Protein AF-A0A3D1KT34-F1 (afdb_monomer)

Secondary structure (DSSP, 8-state):
-HHHHHHHHHHHT----------SSEEEEEEEEESS-EETTEE-BSS-EEEEEEEEEETTEEEEEEEEEE-SSSBS--EEEEEEEEEETTEEEEEEEEE-PPTTS---TT-GGG---

Mean predicted aligned error: 11.75 Å

Structure (mmCIF, N/CA/C/O backbone):
data_AF-A0A3D1KT34-F1
#
_entry.id   AF-A0A3D1KT34-F1
#
loop_
_atom_site.group_PDB
_atom_site.id
_atom_site.type_symbol
_atom_site.label_atom_id
_atom_site.label_alt_id
_atom_site.label_comp_id
_atom_site.label_asym_id
_atom_site.label_entity_id
_atom_site.label_seq_id
_atom_site.pdbx_PDB_ins_code
_atom_site.Cartn_x
_atom_site.Cartn_y
_atom_site.Cartn_z
_atom_site.occupancy
_atom_site.B_iso_or_equiv
_atom_site.auth_seq_id
_atom_site.auth_comp_id
_atom_site.auth_asym_id
_atom_site.auth_atom_id
_atom_site.pdbx_PDB_model_num
ATOM 1 N N . MET A 1 1 ? 35.513 -7.141 31.267 1.00 52.53 1 MET A N 1
ATOM 2 C CA . MET A 1 1 ? 34.545 -8.178 30.839 1.00 52.53 1 MET A CA 1
ATOM 3 C C . MET A 1 1 ? 33.279 -8.177 31.694 1.00 52.53 1 MET A C 1
ATOM 5 O O . MET A 1 1 ? 32.232 -7.863 31.158 1.00 52.53 1 MET A O 1
ATOM 9 N N . LYS A 1 2 ? 33.340 -8.420 33.016 1.00 48.69 2 LYS A N 1
ATOM 10 C CA . LYS A 1 2 ? 32.133 -8.483 33.878 1.00 48.69 2 LYS A CA 1
ATOM 11 C C . LYS A 1 2 ? 31.343 -7.159 33.970 1.00 48.69 2 LYS A C 1
ATOM 13 O O . LYS A 1 2 ? 30.124 -7.167 33.916 1.00 48.69 2 LYS A O 1
ATOM 18 N N . ARG A 1 3 ? 32.043 -6.018 34.051 1.00 51.91 3 ARG A N 1
ATOM 19 C CA . ARG A 1 3 ? 31.431 -4.671 34.124 1.00 51.91 3 ARG A CA 1
ATOM 20 C C . ARG A 1 3 ? 30.863 -4.185 32.784 1.00 51.91 3 ARG A C 1
ATOM 22 O O . ARG A 1 3 ? 29.850 -3.503 32.763 1.00 51.91 3 ARG A O 1
ATOM 29 N N . THR A 1 4 ? 31.492 -4.578 31.678 1.00 57.06 4 THR A N 1
ATOM 30 C CA . THR A 1 4 ? 31.054 -4.250 30.314 1.00 57.06 4 THR A CA 1
ATOM 31 C C . THR A 1 4 ? 29.813 -5.052 29.910 1.00 57.06 4 THR A C 1
ATOM 33 O O . THR A 1 4 ? 28.928 -4.519 29.255 1.00 57.06 4 THR A O 1
ATOM 36 N N . LEU A 1 5 ? 29.713 -6.306 30.367 1.00 56.31 5 LEU A N 1
ATOM 37 C CA . LEU A 1 5 ? 28.539 -7.155 30.153 1.00 56.31 5 LEU A CA 1
ATOM 38 C C . LEU A 1 5 ? 27.306 -6.638 30.918 1.00 56.31 5 LEU A C 1
ATOM 40 O O . LEU A 1 5 ? 26.206 -6.666 30.381 1.00 56.31 5 LEU A O 1
ATOM 44 N N . L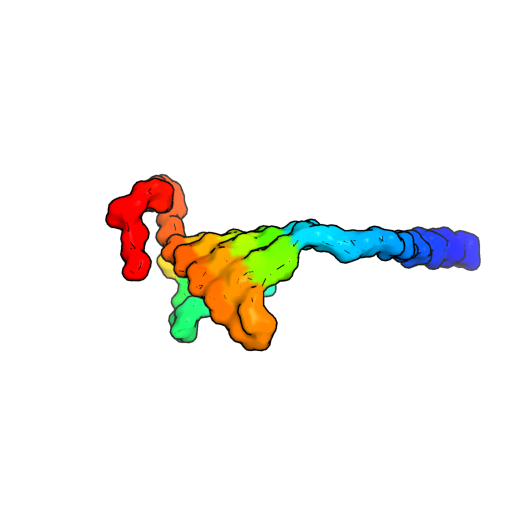EU A 1 6 ? 27.491 -6.096 32.131 1.00 57.56 6 LEU A N 1
ATOM 45 C CA . LEU A 1 6 ? 26.402 -5.470 32.896 1.00 57.56 6 LEU A CA 1
ATOM 46 C C . LEU A 1 6 ? 25.833 -4.215 32.213 1.00 57.56 6 LEU A C 1
ATOM 48 O O . LEU A 1 6 ? 24.627 -3.998 32.253 1.00 57.56 6 LEU A O 1
ATOM 52 N N . LEU A 1 7 ? 26.688 -3.407 31.578 1.00 58.53 7 LEU A N 1
ATOM 53 C CA . LEU A 1 7 ? 26.269 -2.217 30.828 1.00 58.53 7 LEU A CA 1
ATOM 54 C C . LEU A 1 7 ? 25.455 -2.579 29.578 1.00 58.53 7 LEU A C 1
ATOM 56 O O . LEU A 1 7 ? 24.479 -1.902 29.276 1.00 58.53 7 LEU A O 1
ATOM 60 N N . LEU A 1 8 ? 25.814 -3.668 28.890 1.00 57.16 8 LEU A N 1
ATOM 61 C CA . LEU A 1 8 ? 25.090 -4.142 27.708 1.00 57.16 8 LEU A CA 1
ATOM 62 C C . LEU A 1 8 ? 23.698 -4.691 28.068 1.00 57.16 8 LEU A C 1
ATOM 64 O O . LEU A 1 8 ? 22.726 -4.403 27.381 1.00 57.16 8 LEU A O 1
ATOM 68 N N . VAL A 1 9 ? 23.588 -5.418 29.186 1.00 60.09 9 VAL A N 1
ATOM 69 C CA . VAL A 1 9 ? 22.301 -5.926 29.692 1.00 60.09 9 VAL A CA 1
ATOM 70 C C . VAL A 1 9 ? 21.394 -4.782 30.156 1.00 60.09 9 VAL A C 1
ATOM 72 O O . VAL A 1 9 ? 20.205 -4.810 29.871 1.00 60.09 9 VAL A O 1
ATOM 75 N N . ALA A 1 10 ? 21.939 -3.741 30.794 1.00 58.94 10 ALA A N 1
ATOM 76 C CA . ALA A 1 10 ? 21.155 -2.591 31.253 1.00 58.94 10 ALA A CA 1
ATOM 77 C C . ALA A 1 10 ? 20.548 -1.756 30.107 1.00 58.94 10 ALA A C 1
ATOM 79 O O . ALA A 1 10 ? 19.467 -1.198 30.274 1.00 58.94 10 ALA A O 1
ATOM 80 N N . ILE A 1 11 ? 21.209 -1.696 28.945 1.00 60.16 11 ILE A N 1
ATOM 81 C CA . ILE A 1 11 ? 20.694 -1.004 27.751 1.00 60.16 11 ILE A CA 1
ATOM 82 C C . ILE A 1 11 ? 19.546 -1.798 27.103 1.00 60.16 11 ILE A C 1
ATOM 84 O O . ILE A 1 11 ? 18.604 -1.198 26.593 1.00 60.16 11 ILE A O 1
ATOM 88 N N . CYS A 1 12 ? 19.566 -3.134 27.186 1.00 56.88 12 CYS A N 1
ATOM 89 C CA . CYS A 1 12 ? 18.474 -3.988 26.701 1.00 56.88 12 CYS A CA 1
ATOM 90 C C . CYS A 1 12 ? 17.229 -3.989 27.611 1.00 56.88 12 CYS A C 1
ATOM 92 O O . CYS A 1 12 ? 16.156 -4.366 27.153 1.00 56.88 12 CYS A O 1
ATOM 94 N N . SER A 1 13 ? 17.345 -3.558 28.872 1.00 52.78 13 SER A N 1
ATOM 95 C CA . SER A 1 13 ? 16.237 -3.539 29.847 1.00 52.78 13 SER A CA 1
ATOM 96 C C . SER A 1 13 ? 15.338 -2.301 29.768 1.00 52.78 13 SER A C 1
A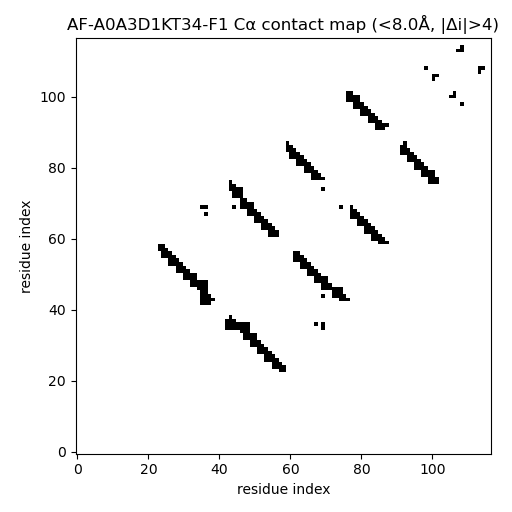TOM 98 O O . SER A 1 13 ? 14.399 -2.179 30.554 1.00 52.78 13 SER A O 1
ATOM 100 N N . LEU A 1 14 ? 15.597 -1.375 28.841 1.00 54.44 14 LEU A N 1
ATOM 101 C CA . LEU A 1 14 ? 14.731 -0.224 28.563 1.00 54.44 14 LEU A CA 1
ATOM 102 C C . LEU A 1 14 ? 13.517 -0.641 27.715 1.00 54.44 14 LEU A C 1
ATOM 104 O O . LEU A 1 14 ? 13.163 0.012 26.740 1.00 54.44 14 LEU A O 1
ATOM 108 N N . SER A 1 15 ? 12.862 -1.743 28.073 1.00 54.75 15 SER A N 1
ATOM 109 C CA . SER A 1 15 ? 11.505 -2.015 27.619 1.00 54.75 15 SER A CA 1
ATOM 110 C C . SER A 1 15 ? 10.585 -1.056 28.366 1.00 54.75 15 SER A C 1
ATOM 112 O O . SER A 1 15 ? 10.297 -1.233 29.551 1.00 54.75 15 SER A O 1
ATOM 114 N N . THR A 1 16 ? 10.188 0.007 27.678 1.00 56.41 16 THR A N 1
ATOM 115 C CA . THR A 1 16 ? 9.152 0.940 28.102 1.00 56.41 16 THR A CA 1
ATOM 116 C C . THR A 1 16 ? 7.889 0.156 28.450 1.00 56.41 16 THR A C 1
ATOM 118 O O . THR A 1 16 ? 7.185 -0.350 27.580 1.00 56.41 16 THR A O 1
ATOM 121 N N . VAL A 1 17 ? 7.583 0.049 29.743 1.00 54.22 17 VAL A N 1
ATOM 122 C CA . VAL A 1 17 ? 6.239 -0.321 30.194 1.00 54.22 17 VAL A CA 1
ATOM 123 C C . VAL A 1 17 ? 5.344 0.872 29.869 1.00 54.22 17 VAL A C 1
ATOM 125 O O . VAL A 1 17 ? 5.131 1.759 30.691 1.00 54.22 17 VAL A O 1
ATOM 128 N N . ASN A 1 18 ? 4.882 0.941 28.623 1.00 52.03 18 ASN A N 1
ATOM 129 C CA . ASN A 1 18 ? 3.822 1.854 28.238 1.00 52.03 18 ASN A CA 1
ATOM 130 C C . ASN A 1 18 ? 2.517 1.283 28.789 1.00 52.03 18 ASN A C 1
ATOM 132 O O . ASN A 1 18 ? 1.888 0.432 28.172 1.00 52.03 18 ASN A O 1
ATOM 136 N N . ALA A 1 19 ? 2.095 1.776 29.950 1.00 51.50 19 ALA A N 1
ATOM 137 C CA . ALA A 1 19 ? 0.707 1.689 30.402 1.00 51.50 19 ALA A CA 1
ATOM 138 C C . ALA A 1 19 ? -0.178 2.700 29.638 1.00 51.50 19 ALA A C 1
ATOM 140 O O . ALA A 1 19 ? -1.012 3.377 30.234 1.00 51.50 19 ALA A O 1
ATOM 141 N N . GLN A 1 20 ? 0.072 2.887 28.339 1.00 51.53 20 GLN A N 1
ATOM 142 C CA . GLN A 1 20 ? -0.704 3.801 27.513 1.00 51.53 20 GLN A CA 1
ATOM 143 C C . GLN A 1 20 ? -2.040 3.135 27.208 1.00 51.53 20 GLN A C 1
ATOM 145 O O . GLN A 1 20 ? -2.075 1.991 26.761 1.00 51.53 20 GLN A O 1
ATOM 150 N N . GLU A 1 21 ? -3.128 3.853 27.487 1.00 59.25 21 GLU A N 1
ATOM 151 C CA . GLU A 1 21 ? -4.435 3.567 26.902 1.00 59.25 21 GLU A CA 1
ATOM 152 C C . GLU A 1 21 ? -4.233 3.223 25.424 1.00 59.25 21 GLU A C 1
ATOM 154 O O . GLU A 1 21 ? -3.513 3.955 24.739 1.00 59.25 21 GLU A O 1
ATOM 159 N N . GLU A 1 22 ? -4.824 2.118 24.955 1.00 60.00 22 GLU A N 1
ATOM 160 C CA . GLU A 1 22 ? -4.842 1.772 23.531 1.00 60.00 22 GLU A CA 1
ATOM 161 C C . GLU A 1 22 ? -5.203 3.041 22.751 1.00 60.00 22 GLU A C 1
ATOM 163 O O . GLU A 1 22 ? -6.309 3.576 22.938 1.00 60.00 22 GLU A O 1
ATOM 168 N N . PRO A 1 23 ? -4.267 3.610 21.970 1.00 61.66 23 PRO A N 1
ATOM 169 C CA . PRO A 1 23 ? -4.524 4.876 21.329 1.00 61.66 23 PRO A CA 1
ATOM 170 C C . PRO A 1 23 ? -5.728 4.670 20.417 1.00 61.66 23 PRO A C 1
ATOM 172 O O . PRO A 1 23 ? -5.765 3.746 19.608 1.00 61.66 23 PRO A O 1
ATOM 175 N N . LYS A 1 24 ? -6.735 5.547 20.540 1.00 76.94 24 LYS A N 1
ATOM 176 C CA . LYS A 1 24 ? -7.958 5.507 19.710 1.00 76.94 24 LYS A CA 1
ATOM 177 C C . LYS A 1 24 ? -7.651 5.482 18.207 1.00 76.94 24 LYS A C 1
ATOM 179 O O . LYS A 1 24 ? -8.523 5.147 17.404 1.00 76.94 24 LYS A O 1
ATOM 184 N N . THR A 1 25 ? -6.426 5.848 17.847 1.00 87.50 25 THR A N 1
ATOM 185 C CA . THR A 1 25 ? -5.874 5.816 16.507 1.00 87.50 25 THR A CA 1
ATOM 186 C C . THR A 1 25 ? -4.449 5.257 16.557 1.00 87.50 25 THR A C 1
ATOM 188 O O . THR A 1 25 ? -3.577 5.842 17.197 1.00 87.50 25 THR A O 1
ATOM 191 N N . LYS A 1 26 ? -4.209 4.144 15.864 1.00 92.75 26 LYS A N 1
ATOM 192 C CA . LYS A 1 26 ? -2.898 3.551 15.599 1.00 92.75 26 LYS A CA 1
ATOM 193 C C . LYS A 1 26 ? -2.409 4.030 14.232 1.00 92.75 26 LYS A C 1
ATOM 195 O O . LYS A 1 26 ? -3.171 4.013 13.271 1.00 92.75 26 LYS A O 1
ATOM 200 N N . PHE A 1 27 ? -1.146 4.427 14.146 1.00 94.00 27 PHE A N 1
ATOM 201 C CA . PHE A 1 27 ? -0.461 4.670 12.878 1.00 94.00 27 PHE A CA 1
ATOM 202 C C . PHE A 1 27 ? 0.691 3.673 12.750 1.00 94.00 27 PHE A C 1
ATOM 204 O O . PHE A 1 27 ? 1.510 3.563 13.663 1.00 94.00 27 PHE A O 1
ATOM 211 N N . ASP A 1 28 ? 0.711 2.926 11.657 1.00 94.88 28 ASP A N 1
ATOM 212 C CA . ASP A 1 28 ? 1.697 1.906 11.318 1.00 94.88 28 ASP A CA 1
ATOM 213 C C . ASP A 1 28 ? 2.408 2.331 10.034 1.00 94.88 28 ASP A C 1
ATOM 215 O O . ASP A 1 28 ? 1.775 2.802 9.094 1.00 94.88 28 ASP A O 1
ATOM 219 N N . VAL A 1 29 ? 3.727 2.216 9.998 1.00 96.62 29 VAL A N 1
ATOM 220 C CA . VAL A 1 29 ? 4.523 2.570 8.824 1.00 96.62 29 VAL A CA 1
ATOM 221 C C . VAL A 1 29 ? 5.700 1.623 8.744 1.00 96.62 29 VAL A C 1
ATOM 223 O O . VAL A 1 29 ? 6.372 1.358 9.743 1.00 96.62 29 VAL A O 1
ATOM 226 N N . GLY A 1 30 ? 5.958 1.122 7.547 1.00 96.25 30 GLY A N 1
ATOM 227 C CA . GLY A 1 30 ? 6.975 0.111 7.342 1.00 96.25 30 GLY A CA 1
ATOM 228 C C . GLY A 1 30 ? 7.393 0.003 5.891 1.00 96.25 30 GLY A C 1
ATOM 229 O O . GLY A 1 30 ? 6.902 0.712 5.012 1.00 96.25 30 GLY A O 1
ATOM 230 N N . VAL A 1 31 ? 8.367 -0.870 5.673 1.00 96.00 31 VAL A N 1
ATOM 231 C CA . VAL A 1 31 ? 8.877 -1.208 4.351 1.00 96.00 31 VAL A CA 1
ATOM 232 C C . VAL A 1 31 ? 9.189 -2.691 4.346 1.00 96.00 31 VAL A C 1
ATOM 234 O O . VAL A 1 31 ? 10.029 -3.146 5.125 1.00 96.00 31 VAL A O 1
ATOM 237 N N . ASP A 1 32 ? 8.541 -3.415 3.446 1.00 94.38 32 ASP A N 1
ATOM 238 C CA . ASP A 1 32 ? 8.803 -4.825 3.211 1.00 94.38 32 ASP A CA 1
ATOM 239 C C . ASP A 1 32 ? 9.758 -5.010 2.029 1.00 94.38 32 ASP A C 1
ATOM 241 O O . ASP A 1 32 ? 9.820 -4.199 1.104 1.00 94.38 32 ASP A O 1
ATOM 245 N N . PHE A 1 33 ? 10.530 -6.095 2.065 1.00 93.56 33 PHE A N 1
ATOM 246 C CA . PHE A 1 33 ? 11.406 -6.495 0.968 1.00 93.56 33 PHE A CA 1
ATOM 247 C C . PHE A 1 33 ? 10.920 -7.826 0.413 1.00 93.56 33 PHE A C 1
ATOM 249 O O . PHE A 1 33 ? 10.935 -8.844 1.109 1.00 93.56 33 PHE A O 1
ATOM 256 N N . ALA A 1 34 ? 10.525 -7.825 -0.854 1.00 91.25 34 ALA A N 1
ATOM 257 C CA . ALA A 1 34 ? 10.085 -9.015 -1.558 1.00 91.25 34 ALA A CA 1
ATOM 258 C C . ALA A 1 34 ? 11.132 -9.438 -2.589 1.00 91.25 34 ALA A C 1
ATOM 260 O O . ALA A 1 34 ? 11.798 -8.615 -3.213 1.00 91.25 34 ALA A O 1
ATOM 261 N N . SER A 1 35 ? 11.271 -10.749 -2.793 1.00 90.75 35 SER A N 1
ATOM 262 C CA . SER A 1 35 ? 12.185 -11.267 -3.820 1.00 90.75 35 SER A CA 1
ATOM 263 C C . SER A 1 35 ? 11.731 -10.922 -5.237 1.00 90.75 35 SER A C 1
ATOM 265 O O . SER A 1 35 ? 12.585 -10.798 -6.109 1.00 90.75 35 SER A O 1
ATOM 267 N N . ARG A 1 36 ? 10.412 -10.804 -5.455 1.00 88.06 36 ARG A N 1
ATOM 268 C CA . ARG A 1 36 ? 9.760 -10.499 -6.735 1.00 88.06 36 ARG A CA 1
ATOM 269 C C . ARG A 1 36 ? 8.372 -9.918 -6.494 1.00 88.06 36 ARG A C 1
ATOM 271 O O . ARG A 1 36 ? 7.731 -10.301 -5.512 1.00 88.06 36 ARG A O 1
ATOM 278 N N . TYR A 1 37 ? 7.890 -9.092 -7.422 1.00 86.56 37 TYR A N 1
ATOM 279 C CA . TYR A 1 37 ? 6.508 -8.622 -7.411 1.00 86.56 37 TYR A CA 1
ATOM 280 C C . TYR A 1 37 ? 5.591 -9.465 -8.315 1.00 86.56 37 TYR A C 1
ATOM 282 O O . TYR A 1 37 ? 5.855 -9.642 -9.508 1.00 86.56 37 TYR A O 1
ATOM 290 N N . VAL A 1 38 ? 4.518 -10.015 -7.731 1.00 88.19 38 VAL A N 1
ATOM 291 C CA . VAL A 1 38 ? 3.518 -10.851 -8.417 1.00 88.19 38 VAL A CA 1
ATOM 292 C C . VAL A 1 38 ? 2.130 -10.295 -8.131 1.00 88.19 38 VAL A C 1
ATOM 294 O O . VAL A 1 38 ? 1.647 -10.373 -7.002 1.00 88.19 38 VAL A O 1
ATOM 297 N N . TRP A 1 39 ? 1.455 -9.811 -9.167 1.00 86.25 39 TRP A N 1
ATOM 298 C CA . TRP A 1 39 ? 0.111 -9.260 -9.063 1.00 86.25 39 TRP A CA 1
ATOM 299 C C . TRP A 1 39 ? -0.912 -10.242 -9.629 1.00 86.25 39 TRP A C 1
ATOM 301 O O . TRP A 1 39 ? -0.892 -10.588 -10.810 1.00 86.25 39 TRP A O 1
ATOM 311 N N . ARG A 1 40 ? -1.808 -10.744 -8.769 1.00 86.38 40 ARG A N 1
ATOM 312 C CA . ARG A 1 40 ? -2.913 -11.659 -9.140 1.00 86.38 40 ARG A CA 1
ATOM 313 C C . ARG A 1 40 ? -2.474 -12.890 -9.956 1.00 86.38 40 ARG A C 1
ATOM 315 O O . ARG A 1 40 ? -3.218 -13.393 -10.794 1.00 86.38 40 ARG A O 1
ATOM 322 N N . GLY A 1 41 ? -1.271 -13.396 -9.685 1.00 86.75 41 GLY A N 1
ATOM 323 C CA . GLY A 1 41 ? -0.691 -14.561 -10.362 1.00 86.75 41 GLY A CA 1
ATOM 324 C C . GLY A 1 41 ? 0.101 -14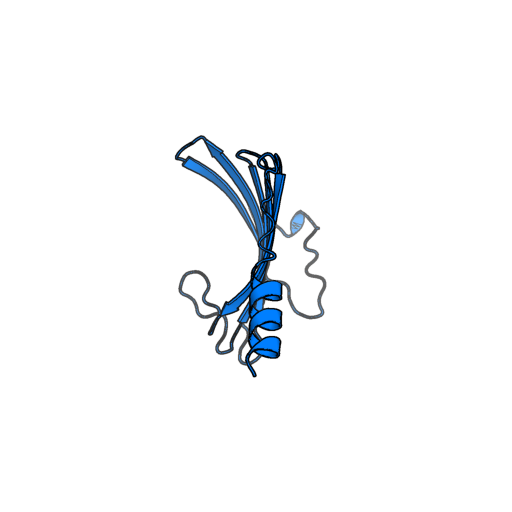.240 -11.633 1.00 86.75 41 GLY A C 1
ATOM 325 O O . GLY A 1 41 ? 0.643 -15.159 -12.242 1.00 86.75 41 GLY A O 1
ATOM 326 N N . LEU A 1 42 ? 0.200 -12.965 -12.015 1.00 83.94 42 LEU A N 1
ATOM 327 C CA . LEU A 1 42 ? 1.067 -12.488 -13.087 1.00 83.94 42 LEU A CA 1
ATOM 328 C C . LEU A 1 42 ? 2.348 -11.903 -12.501 1.00 83.94 42 LEU A C 1
ATOM 330 O O . LEU A 1 42 ? 2.330 -11.161 -11.522 1.00 83.94 42 LEU A O 1
ATOM 334 N N . GLU A 1 43 ? 3.470 -12.248 -13.111 1.00 83.31 43 GLU A N 1
ATOM 335 C CA . GLU A 1 43 ? 4.771 -11.716 -12.739 1.00 83.31 43 GLU A CA 1
ATOM 336 C C . GLU A 1 43 ? 4.922 -10.296 -13.289 1.00 83.31 43 GLU A C 1
ATOM 338 O O . GLU A 1 43 ? 4.865 -10.092 -14.501 1.00 83.31 43 GLU A O 1
ATOM 343 N N . PHE A 1 44 ? 5.084 -9.321 -12.395 1.00 81.31 44 PHE A N 1
ATOM 344 C CA . PHE A 1 44 ? 5.254 -7.910 -12.759 1.00 81.31 44 PHE A CA 1
ATOM 345 C C . PHE A 1 44 ? 6.728 -7.494 -12.760 1.00 81.31 44 PHE A C 1
ATOM 347 O O . PHE A 1 44 ? 7.081 -6.484 -13.372 1.00 81.31 44 PHE A O 1
ATOM 354 N N . SER A 1 45 ? 7.596 -8.300 -12.133 1.00 81.50 45 SER A N 1
ATOM 355 C CA . SER A 1 45 ? 9.044 -8.127 -12.211 1.00 81.50 45 SER A CA 1
ATOM 356 C C . SER A 1 45 ? 9.849 -9.404 -11.990 1.00 81.50 45 SER A C 1
ATOM 358 O O . SER A 1 45 ? 9.461 -10.318 -11.254 1.00 81.50 45 SER A O 1
ATOM 360 N N . ASP A 1 46 ? 11.039 -9.430 -12.587 1.00 85.12 46 ASP A N 1
ATOM 361 C CA . ASP A 1 46 ? 12.098 -10.403 -12.329 1.00 85.12 46 ASP A CA 1
ATOM 362 C C . ASP A 1 46 ? 13.152 -9.935 -11.313 1.00 85.12 46 ASP A C 1
ATOM 364 O O . ASP A 1 46 ? 14.108 -10.666 -11.048 1.00 85.12 46 ASP A O 1
ATOM 368 N N . SER A 1 47 ? 12.943 -8.775 -10.685 1.00 89.12 47 SER A N 1
ATOM 369 C CA . SER A 1 47 ? 13.834 -8.208 -9.671 1.00 89.12 47 SER A CA 1
ATOM 370 C C . SER A 1 47 ? 13.208 -8.169 -8.268 1.00 89.12 47 SER A C 1
ATOM 372 O O . SER A 1 47 ? 11.983 -8.250 -8.133 1.00 89.12 47 SER A O 1
ATOM 374 N N . PRO A 1 48 ? 14.030 -8.013 -7.209 1.00 91.69 48 PRO A N 1
ATOM 375 C CA . PRO A 1 48 ? 13.538 -7.692 -5.874 1.00 91.69 48 PRO A CA 1
ATOM 376 C C . PRO A 1 48 ? 12.708 -6.408 -5.857 1.00 91.69 48 PRO A C 1
ATOM 378 O O . PRO A 1 48 ? 13.023 -5.455 -6.571 1.00 91.6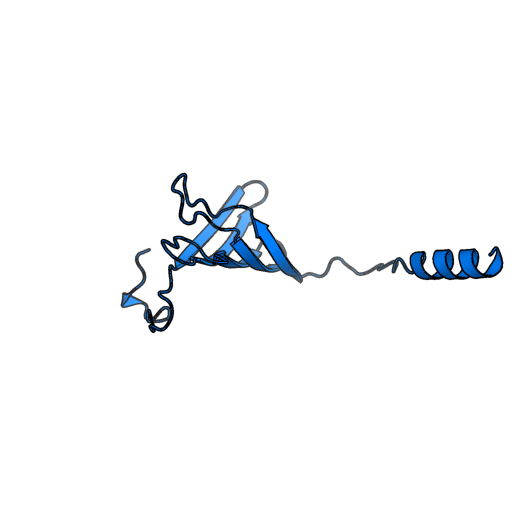9 48 PRO A O 1
ATOM 381 N N . ALA A 1 49 ? 11.701 -6.364 -4.990 1.00 91.81 49 ALA A N 1
ATOM 382 C CA . ALA A 1 49 ? 10.831 -5.212 -4.800 1.00 91.81 49 ALA A CA 1
ATOM 383 C C . ALA A 1 49 ? 10.937 -4.666 -3.371 1.00 91.81 49 ALA A C 1
ATOM 385 O O . ALA A 1 49 ? 11.087 -5.418 -2.403 1.00 91.81 49 ALA A O 1
ATOM 386 N N . VAL A 1 50 ? 10.855 -3.344 -3.258 1.00 94.12 50 VAL A N 1
ATOM 387 C CA . VAL A 1 50 ? 10.763 -2.596 -2.003 1.00 94.12 50 VAL A CA 1
ATOM 388 C C . VAL A 1 50 ? 9.334 -2.098 -1.870 1.00 94.12 50 VAL A C 1
ATOM 390 O O . VAL A 1 50 ? 8.834 -1.405 -2.753 1.00 94.12 50 VAL A O 1
ATOM 393 N N . GLN A 1 51 ? 8.680 -2.467 -0.774 1.00 95.50 51 GLN A N 1
ATOM 394 C CA . GLN A 1 51 ? 7.241 -2.319 -0.604 1.00 95.50 51 GLN A CA 1
ATOM 395 C C . GLN A 1 51 ? 6.921 -1.469 0.629 1.00 95.50 51 GLN A C 1
ATOM 397 O O . GLN A 1 51 ? 6.687 -2.010 1.714 1.00 95.50 51 GLN A O 1
ATOM 402 N N . PRO A 1 52 ? 6.998 -0.129 0.524 1.00 96.06 52 PRO A N 1
ATOM 403 C CA . PRO A 1 52 ? 6.623 0.746 1.620 1.00 96.06 52 PRO A CA 1
ATOM 404 C C . PRO A 1 52 ? 5.113 0.716 1.849 1.00 96.06 52 PRO A C 1
ATOM 406 O O . PRO A 1 52 ? 4.320 0.641 0.909 1.00 96.06 52 PRO A O 1
ATOM 409 N N . TYR A 1 53 ? 4.718 0.861 3.107 1.00 96.62 53 TYR A N 1
ATOM 410 C CA . TYR A 1 53 ? 3.323 1.016 3.484 1.00 96.62 53 TYR A CA 1
ATOM 411 C C . TYR A 1 53 ? 3.169 2.008 4.632 1.00 96.62 53 TYR A C 1
ATOM 413 O O . TYR A 1 53 ? 4.063 2.186 5.463 1.00 96.62 53 TYR A O 1
ATOM 421 N N . ALA A 1 54 ? 2.003 2.638 4.685 1.00 97.19 54 ALA A N 1
ATOM 422 C CA . ALA A 1 54 ? 1.550 3.419 5.823 1.00 97.19 54 ALA A CA 1
ATOM 423 C C . ALA A 1 54 ? 0.065 3.139 6.051 1.00 97.19 54 ALA A C 1
ATOM 425 O O . ALA A 1 54 ? -0.732 3.237 5.122 1.00 97.19 54 ALA A O 1
ATOM 426 N N . GLU A 1 55 ? -0.312 2.816 7.280 1.00 97.06 55 GLU A N 1
ATOM 427 C CA . GLU A 1 55 ? -1.676 2.485 7.670 1.00 97.06 55 GLU A CA 1
ATOM 428 C C . GLU A 1 55 ? -2.088 3.295 8.902 1.00 97.06 55 GLU A C 1
ATOM 430 O O . GLU A 1 55 ? -1.388 3.368 9.909 1.00 97.06 55 GLU A O 1
ATOM 435 N N . LEU A 1 56 ? -3.263 3.902 8.834 1.00 96.31 56 LEU A N 1
ATOM 436 C CA . LEU A 1 56 ? -3.939 4.561 9.934 1.00 96.31 56 LEU A CA 1
ATOM 437 C C . LEU A 1 56 ? -5.179 3.747 10.296 1.00 96.31 56 LEU A C 1
ATOM 439 O O . LEU A 1 56 ? -6.111 3.643 9.503 1.00 96.31 56 LEU A O 1
ATOM 443 N N . THR A 1 57 ? -5.230 3.242 11.522 1.00 95.38 57 THR A N 1
ATOM 444 C CA . THR A 1 57 ? -6.368 2.476 12.035 1.00 95.38 57 THR A CA 1
ATOM 445 C C . THR A 1 57 ? -6.977 3.195 13.234 1.00 95.38 57 THR A C 1
ATOM 447 O O . THR A 1 57 ? -6.285 3.514 14.196 1.00 95.38 57 THR A O 1
ATOM 450 N N . SER A 1 58 ? -8.280 3.474 13.205 1.00 94.44 58 SER A N 1
ATOM 451 C CA . SER A 1 58 ? -9.018 4.091 14.313 1.00 94.44 58 SER A CA 1
ATOM 452 C C . SER A 1 58 ? -10.331 3.356 14.563 1.00 94.44 58 SER A C 1
ATOM 454 O O . SER A 1 58 ? -11.273 3.422 13.769 1.00 94.44 58 SER A O 1
ATOM 456 N N . GLY A 1 59 ? -10.395 2.631 15.683 1.00 92.06 59 GLY A N 1
ATOM 457 C CA . GLY A 1 59 ? -11.500 1.719 15.972 1.00 92.06 59 GLY A CA 1
ATOM 458 C C . GLY A 1 59 ? -11.634 0.654 14.881 1.00 92.06 59 GLY A C 1
ATOM 459 O O . GLY A 1 59 ? -10.720 -0.133 14.672 1.00 92.06 59 GLY A O 1
ATOM 460 N N . ASN A 1 60 ? -12.767 0.660 14.177 1.00 94.88 60 ASN A N 1
ATOM 461 C CA . ASN A 1 60 ? -13.053 -0.282 13.092 1.00 94.88 60 ASN A CA 1
ATOM 462 C C . ASN A 1 60 ? -12.685 0.251 11.701 1.00 94.88 60 ASN A C 1
ATOM 464 O O . ASN A 1 60 ? -12.930 -0.445 10.720 1.00 94.88 60 ASN A O 1
ATOM 468 N N . PHE A 1 61 ? -12.194 1.487 11.596 1.00 96.12 61 PHE A N 1
ATOM 469 C CA . PHE A 1 61 ? -11.830 2.102 10.325 1.00 96.12 61 PHE A CA 1
ATOM 470 C C . PHE A 1 61 ? -10.327 1.997 10.087 1.00 96.12 61 PHE A C 1
ATOM 472 O O . PHE A 1 61 ? -9.544 2.310 10.984 1.00 96.12 61 PHE A O 1
ATOM 479 N N . THR A 1 62 ? -9.945 1.648 8.864 1.00 96.62 62 THR A N 1
ATOM 480 C CA . THR A 1 62 ? -8.557 1.602 8.404 1.00 96.62 62 THR A CA 1
ATOM 481 C C . THR A 1 62 ? -8.433 2.397 7.112 1.00 96.62 62 THR A C 1
ATOM 483 O O . THR A 1 62 ? -9.266 2.263 6.220 1.00 96.62 62 THR A O 1
ATOM 486 N N . LEU A 1 63 ? -7.393 3.214 7.003 1.00 97.50 63 LEU A N 1
ATOM 487 C CA . LEU A 1 63 ? -6.993 3.928 5.794 1.00 97.50 63 LEU A CA 1
ATOM 488 C C . LEU A 1 63 ? -5.503 3.696 5.602 1.00 97.50 63 LEU A C 1
ATOM 490 O O . LEU A 1 63 ? -4.735 3.947 6.525 1.00 97.50 63 LEU A O 1
ATOM 494 N N . GLY A 1 64 ? -5.082 3.273 4.423 1.00 96.62 64 GLY A N 1
ATOM 495 C CA . GLY A 1 64 ? -3.678 3.035 4.164 1.00 96.62 64 GLY A CA 1
ATOM 496 C C . GLY A 1 64 ? -3.273 3.307 2.731 1.00 96.62 64 GLY A C 1
ATOM 497 O O . GLY A 1 64 ? -4.096 3.481 1.831 1.00 96.62 64 GLY A O 1
ATOM 498 N N . ALA A 1 65 ? -1.963 3.375 2.569 1.00 96.50 65 ALA A N 1
ATOM 499 C CA . ALA A 1 65 ? -1.282 3.434 1.298 1.00 96.50 65 ALA A CA 1
ATOM 500 C C . ALA A 1 65 ? -0.219 2.339 1.276 1.00 96.50 65 ALA A C 1
ATOM 502 O O . ALA A 1 65 ? 0.445 2.082 2.286 1.00 96.50 65 ALA A O 1
ATOM 503 N N . TRP A 1 66 ? -0.052 1.709 0.127 1.00 96.31 66 TRP A N 1
ATOM 504 C CA . TRP A 1 66 ? 0.982 0.716 -0.120 1.00 96.31 66 TRP A CA 1
ATOM 505 C C . TRP A 1 66 ? 1.557 0.949 -1.510 1.00 96.31 66 TRP A C 1
ATOM 507 O O . TRP A 1 66 ? 0.845 1.406 -2.396 1.00 96.31 66 TRP A O 1
ATOM 517 N N . ALA A 1 67 ? 2.837 0.667 -1.709 1.00 92.50 67 ALA A N 1
ATOM 518 C CA . ALA A 1 67 ? 3.421 0.699 -3.041 1.00 92.50 67 ALA A CA 1
ATOM 519 C C . ALA A 1 67 ? 4.359 -0.486 -3.256 1.00 92.50 67 ALA A C 1
ATOM 521 O O . ALA A 1 67 ? 4.927 -1.002 -2.296 1.00 92.50 67 ALA A O 1
ATOM 522 N N . SER A 1 68 ? 4.571 -0.868 -4.514 1.00 92.12 68 SER A N 1
ATOM 523 C CA . SER A 1 68 ? 5.651 -1.765 -4.931 1.00 92.12 68 SER A CA 1
ATOM 524 C C . SER A 1 68 ? 6.579 -1.034 -5.877 1.00 92.12 68 SER A C 1
ATOM 526 O O . SER A 1 68 ? 6.156 -0.566 -6.933 1.00 92.12 68 SER A O 1
ATOM 528 N N . TYR A 1 69 ? 7.847 -0.958 -5.479 1.00 90.31 69 TYR A N 1
ATOM 529 C CA . TYR A 1 69 ? 8.928 -0.427 -6.292 1.00 90.31 69 TYR A CA 1
ATOM 530 C C . TYR A 1 69 ? 9.936 -1.523 -6.601 1.00 90.31 69 TYR A C 1
ATOM 532 O O . TYR A 1 69 ? 10.659 -2.010 -5.728 1.00 90.31 69 TYR A O 1
ATOM 540 N N . GLU A 1 70 ? 10.013 -1.891 -7.867 1.00 89.31 70 GLU A N 1
ATOM 541 C CA . GLU A 1 70 ? 10.967 -2.855 -8.387 1.00 89.31 70 GLU A CA 1
ATOM 542 C C . GLU A 1 70 ? 12.366 -2.233 -8.431 1.00 89.31 70 GLU A C 1
ATOM 544 O O . GLU A 1 70 ? 12.564 -1.095 -8.857 1.00 89.31 70 GLU A O 1
ATOM 549 N N . THR A 1 71 ? 13.372 -2.986 -7.993 1.00 86.06 71 THR A N 1
ATOM 550 C CA . THR A 1 71 ? 14.751 -2.477 -7.874 1.00 86.06 71 THR A CA 1
ATOM 551 C C . THR A 1 71 ? 15.552 -2.566 -9.175 1.00 86.06 71 THR A C 1
ATOM 553 O O . THR A 1 71 ? 16.675 -2.060 -9.240 1.00 86.06 71 THR A O 1
ATOM 556 N N . GLY A 1 72 ? 14.999 -3.186 -10.222 1.00 83.44 72 GLY A N 1
ATOM 557 C CA . GLY A 1 72 ? 15.597 -3.235 -11.553 1.00 83.44 72 GLY A CA 1
ATOM 558 C C . GLY A 1 72 ? 14.944 -4.268 -12.472 1.00 83.44 72 GLY A C 1
ATOM 559 O O . GLY A 1 72 ? 13.774 -4.604 -12.327 1.00 83.44 72 GLY A O 1
ATOM 560 N N . GLY A 1 73 ? 15.726 -4.794 -13.417 1.00 79.31 73 GLY A N 1
ATOM 561 C CA . GLY A 1 73 ? 15.280 -5.873 -14.302 1.00 79.31 73 GLY A CA 1
ATOM 562 C C . GLY A 1 73 ? 14.196 -5.454 -15.301 1.00 79.31 73 GLY A C 1
ATOM 563 O O . GLY A 1 73 ? 14.150 -4.304 -15.743 1.00 79.31 73 GLY A O 1
ATOM 564 N N . GLN A 1 74 ? 13.364 -6.410 -15.712 1.00 75.81 74 GLN A N 1
ATOM 565 C CA . GLN A 1 74 ? 12.136 -6.131 -16.451 1.00 75.81 74 GLN A CA 1
ATOM 566 C C . GLN A 1 74 ? 11.060 -5.689 -15.456 1.00 75.81 74 GLN A C 1
ATOM 568 O O . GLN A 1 74 ? 10.706 -6.430 -14.539 1.00 75.81 74 GLN A O 1
ATOM 573 N N . VAL A 1 75 ? 10.545 -4.477 -15.643 1.00 78.31 75 VAL A N 1
ATOM 574 C CA . VAL A 1 75 ? 9.483 -3.896 -14.816 1.00 78.31 75 VAL A CA 1
ATOM 575 C C . VAL A 1 75 ? 8.278 -3.662 -15.713 1.00 78.31 75 VAL A C 1
ATOM 577 O O . VAL A 1 75 ? 8.357 -2.892 -16.670 1.00 78.31 75 VAL A O 1
ATOM 580 N N . VAL A 1 76 ? 7.181 -4.365 -15.434 1.00 74.69 76 VAL A N 1
ATOM 581 C CA . VAL A 1 76 ? 5.909 -4.192 -16.156 1.00 74.69 76 VAL A CA 1
ATOM 582 C C . VAL A 1 76 ? 5.188 -2.932 -15.672 1.00 74.69 76 VAL A C 1
ATOM 584 O O . VAL A 1 76 ? 4.568 -2.235 -16.472 1.00 74.69 76 VAL A O 1
ATOM 587 N N . GLY A 1 77 ? 5.318 -2.610 -14.386 1.00 76.12 77 GLY A N 1
ATOM 588 C CA . GLY A 1 77 ? 4.831 -1.374 -13.785 1.00 76.12 77 GLY A CA 1
ATOM 589 C C . GLY A 1 77 ? 5.059 -1.372 -12.278 1.00 76.12 77 GLY A C 1
ATOM 590 O O . GLY A 1 77 ? 4.983 -2.429 -11.655 1.00 76.12 77 GLY A O 1
ATOM 591 N N . GLN A 1 78 ? 5.319 -0.185 -11.732 1.00 86.12 78 GLN A N 1
ATOM 592 C CA . GLN A 1 78 ? 5.268 0.074 -10.293 1.00 86.12 78 GLN A CA 1
ATOM 593 C C . GLN A 1 78 ? 3.810 0.226 -9.875 1.00 86.12 78 GLN A C 1
ATOM 595 O O . GLN A 1 78 ? 2.998 0.687 -10.675 1.00 86.12 78 GLN A O 1
ATOM 600 N N . GLU A 1 79 ? 3.480 -0.123 -8.638 1.00 88.44 79 GLU A N 1
ATOM 601 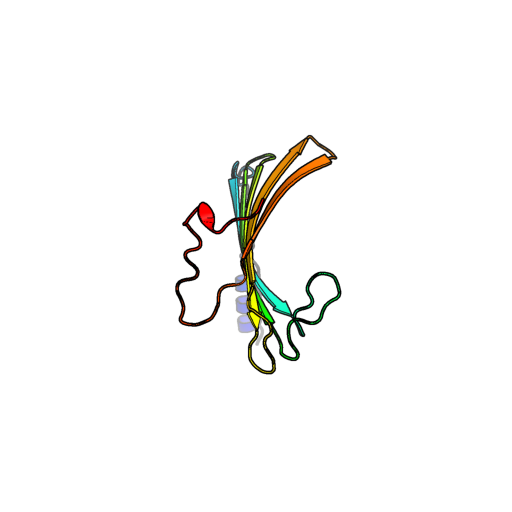C CA . GLU A 1 79 ? 2.106 -0.051 -8.133 1.00 88.44 79 GLU A CA 1
ATOM 602 C C . GLU A 1 79 ? 2.019 0.871 -6.925 1.00 88.44 79 GLU A C 1
ATOM 604 O O . GLU A 1 79 ? 2.908 0.882 -6.073 1.00 88.44 79 GLU A O 1
ATOM 609 N N . LEU A 1 80 ? 0.945 1.650 -6.870 1.00 90.88 80 LEU A N 1
ATOM 610 C CA . LEU A 1 80 ? 0.544 2.475 -5.746 1.00 90.88 80 LEU A CA 1
ATOM 611 C C . LEU A 1 80 ? -0.925 2.194 -5.454 1.00 90.88 80 LEU A C 1
ATOM 613 O O . LEU A 1 80 ? -1.798 2.498 -6.266 1.00 90.88 80 LEU A O 1
ATOM 617 N N . ASP A 1 81 ? -1.176 1.712 -4.250 1.00 92.88 81 ASP A N 1
ATOM 618 C CA . ASP A 1 81 ? -2.499 1.373 -3.767 1.00 92.88 81 ASP A CA 1
ATOM 619 C C . ASP A 1 81 ? -2.908 2.335 -2.666 1.00 92.88 81 ASP A C 1
ATOM 621 O O . ASP A 1 81 ? -2.205 2.489 -1.663 1.00 92.88 81 ASP A O 1
ATOM 625 N N . LEU A 1 82 ? -4.085 2.938 -2.816 1.00 93.81 82 LEU A N 1
ATOM 626 C CA . LEU A 1 82 ? -4.777 3.607 -1.721 1.00 93.81 82 LEU A CA 1
ATOM 627 C C . LEU A 1 82 ? -5.967 2.758 -1.313 1.00 93.81 82 LEU A C 1
ATOM 629 O O . LEU A 1 82 ? -6.818 2.420 -2.133 1.00 93.81 82 LEU A O 1
ATOM 633 N N . TYR A 1 83 ? -6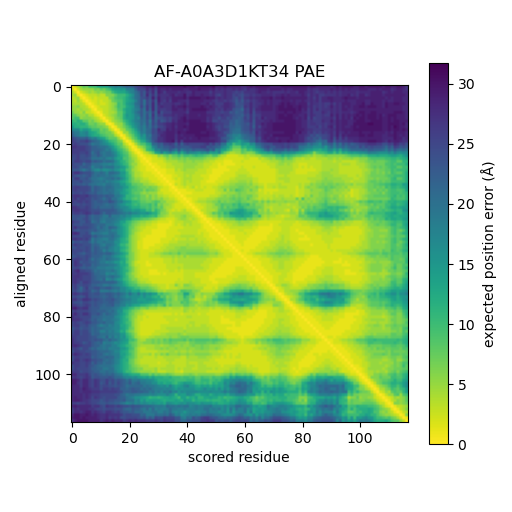.063 2.434 -0.031 1.00 95.12 83 TYR A N 1
ATOM 634 C CA . TYR A 1 83 ? -7.137 1.588 0.462 1.00 95.12 83 TYR A CA 1
ATOM 635 C C . TYR A 1 83 ? -7.774 2.143 1.721 1.00 95.12 83 TYR A C 1
ATOM 637 O O . TYR A 1 83 ? -7.127 2.737 2.579 1.00 95.12 83 TYR A O 1
ATOM 645 N N . ALA A 1 84 ? -9.072 1.907 1.851 1.00 96.94 84 ALA A N 1
ATOM 646 C CA . ALA A 1 84 ? -9.825 2.183 3.058 1.00 96.94 84 ALA A CA 1
ATOM 647 C C . ALA A 1 84 ? -10.745 1.005 3.362 1.00 96.94 84 ALA A C 1
ATOM 649 O O . ALA A 1 84 ? -11.317 0.402 2.456 1.00 96.94 84 ALA A O 1
ATOM 650 N N . SER A 1 85 ? -10.924 0.673 4.634 1.00 97.38 85 SER A N 1
ATOM 651 C CA . SER A 1 85 ? -11.850 -0.376 5.042 1.00 97.38 85 SER A CA 1
ATOM 652 C C . SER A 1 85 ? -12.540 -0.068 6.363 1.00 97.38 85 SER A C 1
ATOM 654 O O . SER A 1 85 ? -12.089 0.758 7.158 1.00 97.38 85 SER A O 1
ATOM 656 N N . TYR A 1 86 ? -13.681 -0.717 6.574 1.00 96.44 86 TYR A N 1
ATOM 657 C CA . TYR A 1 86 ? -14.444 -0.657 7.810 1.00 96.44 86 TYR A CA 1
ATOM 658 C C . TYR A 1 86 ? -14.880 -2.058 8.246 1.00 96.44 86 TYR A C 1
ATOM 660 O O . TYR A 1 86 ? -15.469 -2.809 7.464 1.00 96.44 86 TYR A O 1
ATOM 668 N N . ALA A 1 87 ? -14.622 -2.404 9.506 1.00 96.88 87 ALA A N 1
ATOM 669 C CA . ALA A 1 87 ? -14.990 -3.686 10.097 1.00 96.88 87 ALA A CA 1
ATOM 670 C C . ALA A 1 87 ? -16.359 -3.642 10.806 1.00 96.88 87 ALA A C 1
ATOM 672 O O . ALA A 1 87 ? -16.621 -2.820 11.685 1.00 96.88 87 ALA A O 1
ATOM 673 N N . PHE A 1 88 ? -17.217 -4.605 10.482 1.00 96.12 88 PHE A N 1
ATOM 674 C CA . PHE A 1 88 ? -18.505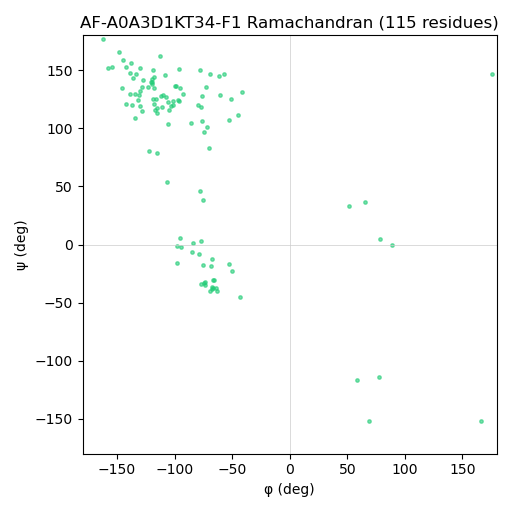 -4.886 11.120 1.00 96.12 88 PHE A CA 1
ATOM 675 C C . PHE A 1 88 ? -18.402 -6.160 11.977 1.00 96.12 88 PHE A C 1
ATOM 677 O O . PHE A 1 88 ? -19.159 -7.113 11.800 1.00 96.12 88 PHE A O 1
ATOM 684 N N . GLY A 1 89 ? -17.423 -6.211 12.886 1.00 92.50 89 GLY A N 1
ATOM 685 C CA . GLY A 1 89 ? -17.108 -7.414 13.662 1.00 92.50 89 GLY A CA 1
ATOM 686 C C . GLY A 1 89 ? -16.308 -8.424 12.825 1.00 92.50 89 GLY A C 1
ATOM 687 O O . GLY A 1 89 ? -15.171 -8.117 12.482 1.00 92.50 89 GLY A O 1
ATOM 688 N N . PRO A 1 90 ? -16.850 -9.613 12.489 1.00 94.56 90 PRO A N 1
ATOM 689 C CA . PRO A 1 90 ? -16.111 -10.636 11.740 1.00 9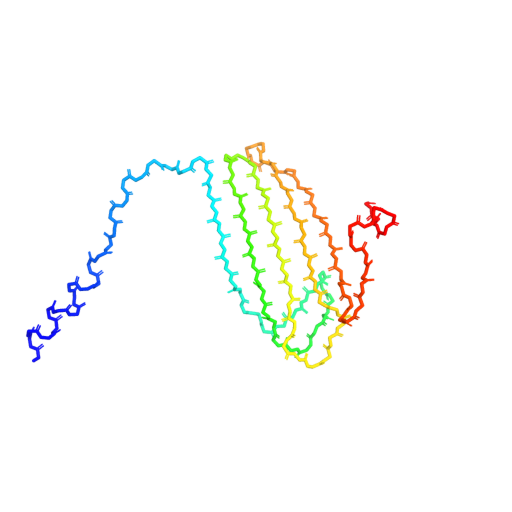4.56 90 PRO A CA 1
ATOM 690 C C . PRO A 1 90 ? -16.016 -10.379 10.226 1.00 94.56 90 PRO A C 1
ATOM 692 O O . PRO A 1 90 ? -15.324 -11.118 9.532 1.00 94.56 90 PRO A O 1
ATOM 695 N N . VAL A 1 91 ? -16.734 -9.383 9.700 1.00 96.25 91 VAL A N 1
ATOM 696 C CA . VAL A 1 91 ? -16.766 -9.046 8.269 1.00 96.25 91 VAL A CA 1
ATOM 697 C C . VAL A 1 91 ? -16.276 -7.618 8.084 1.00 96.25 91 VAL A C 1
ATOM 699 O O . VAL A 1 91 ? -16.654 -6.745 8.861 1.00 96.25 91 VAL A O 1
ATOM 702 N N . SER A 1 92 ? -15.484 -7.358 7.047 1.00 95.88 92 SER A N 1
ATOM 703 C CA . SER A 1 92 ? -15.070 -6.010 6.655 1.00 95.88 92 SER A CA 1
ATOM 704 C C . SER A 1 92 ? -15.557 -5.660 5.252 1.00 95.88 92 SER A C 1
ATOM 706 O O . SER A 1 92 ? -15.729 -6.525 4.393 1.00 95.88 92 SER A O 1
ATOM 708 N N . LEU A 1 93 ? -15.799 -4.370 5.034 1.00 96.75 93 LEU A N 1
ATOM 709 C CA . LEU A 1 93 ? -16.002 -3.786 3.715 1.00 96.75 93 LEU A CA 1
ATOM 710 C C . LEU A 1 93 ? -14.791 -2.912 3.404 1.00 96.75 93 LEU A C 1
ATOM 712 O O . LEU A 1 93 ? -14.428 -2.071 4.222 1.00 96.75 93 LEU A O 1
ATOM 716 N N . GLY A 1 94 ? -14.180 -3.110 2.240 1.00 94.94 94 GLY A N 1
ATOM 717 C CA . GLY A 1 94 ? -13.004 -2.365 1.810 1.00 94.94 94 GLY A CA 1
ATOM 718 C C . GLY A 1 94 ? -13.164 -1.802 0.406 1.00 94.94 94 GLY A C 1
ATOM 719 O O . GLY A 1 94 ? -13.883 -2.363 -0.420 1.00 94.94 94 GLY A O 1
ATOM 720 N N . PHE A 1 95 ? -12.474 -0.700 0.159 1.00 94.69 95 PHE A N 1
ATOM 721 C CA . PHE A 1 95 ? -12.241 -0.112 -1.149 1.00 94.69 95 PHE A CA 1
ATOM 722 C C . PHE A 1 95 ? -10.731 -0.004 -1.350 1.00 94.69 95 PHE A C 1
ATOM 724 O O . PHE A 1 95 ? -10.020 0.402 -0.430 1.00 94.69 95 PHE A O 1
ATOM 731 N N . ILE A 1 96 ? -10.259 -0.387 -2.532 1.00 93.69 96 ILE A N 1
ATOM 732 C CA . ILE A 1 96 ? -8.855 -0.301 -2.926 1.00 93.69 96 ILE A CA 1
ATOM 733 C C . ILE A 1 96 ? -8.830 0.336 -4.309 1.00 93.69 96 ILE A C 1
ATOM 735 O O . ILE A 1 96 ? -9.498 -0.155 -5.220 1.00 93.69 96 ILE A O 1
ATOM 739 N N . ASP A 1 97 ? -8.086 1.424 -4.433 1.00 90.88 97 ASP A N 1
ATOM 740 C CA . ASP A 1 97 ? -7.749 2.063 -5.695 1.00 90.88 97 ASP A CA 1
ATOM 741 C C . ASP A 1 97 ? -6.324 1.663 -6.081 1.00 90.88 97 ASP A C 1
ATOM 743 O O . ASP A 1 97 ? -5.393 1.916 -5.317 1.00 90.88 97 ASP A O 1
ATOM 747 N N . TYR A 1 98 ? -6.194 1.020 -7.241 1.00 89.31 98 TYR A N 1
ATOM 748 C CA . TYR A 1 98 ? -4.944 0.488 -7.775 1.00 89.31 98 TYR A CA 1
ATOM 749 C C . TYR A 1 98 ? -4.427 1.419 -8.871 1.00 89.31 98 TYR A C 1
ATOM 751 O O . TYR A 1 98 ? -5.080 1.572 -9.909 1.00 89.31 98 TYR A O 1
ATOM 759 N N . ALA A 1 99 ? -3.237 1.986 -8.694 1.00 86.62 99 ALA A N 1
ATOM 760 C CA . ALA A 1 99 ? -2.585 2.796 -9.714 1.00 86.62 99 ALA A CA 1
ATOM 761 C C . ALA A 1 99 ? -1.239 2.222 -10.135 1.00 86.62 99 ALA A C 1
ATOM 763 O O . ALA A 1 99 ? -0.417 1.846 -9.308 1.00 86.62 99 ALA A O 1
ATOM 764 N N . PHE A 1 100 ? -0.995 2.249 -11.445 1.00 86.19 100 PHE A N 1
ATOM 765 C CA . PHE A 1 100 ? 0.276 1.861 -12.049 1.00 86.19 100 PHE A CA 1
ATOM 766 C C . PHE A 1 100 ? 0.929 3.080 -12.710 1.00 86.19 100 PHE A C 1
ATOM 768 O O . PHE A 1 100 ? 0.778 3.270 -13.925 1.00 86.19 100 PHE A O 1
ATOM 775 N N . PRO A 1 101 ? 1.575 3.966 -11.929 1.00 79.06 101 PRO A N 1
ATOM 776 C CA . PRO A 1 101 ? 2.220 5.153 -12.473 1.00 79.06 101 PRO A CA 1
ATOM 777 C C . PRO A 1 101 ? 3.333 4.777 -13.458 1.00 79.06 101 PRO A C 1
ATOM 779 O O . PRO A 1 101 ? 4.053 3.794 -13.286 1.00 79.06 101 PRO A O 1
ATOM 782 N N . VAL A 1 102 ? 3.493 5.598 -14.497 1.00 74.31 102 VAL A N 1
ATOM 783 C CA . VAL A 1 102 ? 4.603 5.479 -15.449 1.00 74.31 102 VAL A CA 1
ATOM 784 C C . VAL A 1 102 ? 5.700 6.454 -15.044 1.00 74.31 102 VAL A C 1
ATOM 786 O O . VAL A 1 102 ? 5.465 7.662 -14.957 1.00 74.31 102 VAL A O 1
ATOM 789 N N . ASP A 1 103 ? 6.909 5.933 -14.846 1.00 69.94 103 ASP A N 1
ATOM 790 C CA . ASP A 1 103 ? 8.076 6.726 -14.471 1.00 69.94 103 ASP A CA 1
ATOM 791 C C . ASP A 1 103 ? 8.274 7.939 -15.395 1.00 69.94 103 ASP A C 1
ATOM 793 O O . ASP A 1 103 ? 8.369 7.829 -16.620 1.00 69.94 103 ASP A O 1
ATOM 797 N N . GLY A 1 104 ? 8.358 9.128 -14.792 1.00 66.62 104 GLY A N 1
ATOM 798 C CA . GLY A 1 104 ? 8.637 10.377 -15.503 1.00 66.62 104 GLY A CA 1
ATOM 799 C C . GLY A 1 104 ? 7.450 11.001 -16.249 1.00 66.62 104 GLY A C 1
ATOM 800 O O . GLY A 1 104 ? 7.636 12.032 -16.899 1.00 66.62 104 GLY A O 1
ATOM 801 N N . ALA A 1 105 ? 6.240 10.447 -16.137 1.00 66.25 105 ALA A N 1
ATOM 802 C CA . ALA A 1 105 ? 5.021 11.026 -16.696 1.00 66.25 105 ALA A CA 1
ATOM 803 C C . ALA A 1 105 ? 3.993 11.340 -15.598 1.00 66.25 105 ALA A C 1
ATOM 805 O O . ALA A 1 105 ? 3.825 10.594 -14.641 1.00 66.25 105 ALA A O 1
ATOM 806 N N . SER A 1 106 ? 3.267 12.454 -15.746 1.00 66.62 106 SER A N 1
ATOM 807 C CA . SER A 1 106 ? 2.069 12.684 -14.935 1.00 66.62 106 SER A CA 1
ATOM 808 C C . SER A 1 106 ? 0.943 11.821 -15.498 1.00 66.62 106 SER A C 1
ATOM 810 O O . SER A 1 106 ? 0.389 12.130 -16.552 1.00 66.62 106 SER A O 1
ATOM 812 N N . ASP A 1 107 ? 0.605 10.755 -14.785 1.00 66.19 107 ASP A N 1
ATOM 813 C CA . ASP A 1 107 ? -0.577 9.913 -15.025 1.00 66.19 107 ASP A CA 1
ATOM 814 C C . ASP A 1 107 ? -1.901 10.650 -14.736 1.00 66.19 107 ASP A C 1
ATOM 816 O O . ASP A 1 107 ? -2.988 10.229 -15.136 1.00 66.19 107 ASP A O 1
ATOM 820 N N . GLY A 1 108 ? -1.811 11.813 -14.085 1.00 69.12 108 GLY A N 1
ATOM 821 C CA . GLY A 1 108 ? -2.963 12.602 -13.697 1.00 69.12 108 GLY A CA 1
ATOM 822 C C . GLY A 1 108 ? -3.815 11.879 -12.666 1.00 69.12 108 GLY A C 1
ATOM 823 O O . GLY A 1 108 ? -5.028 12.037 -12.728 1.00 69.12 108 GLY A O 1
ATOM 824 N N . TYR A 1 109 ? -3.204 11.131 -11.738 1.00 70.00 109 TYR A N 1
ATOM 825 C CA . TYR A 1 109 ? -3.894 10.341 -10.715 1.00 70.00 109 TYR A CA 1
ATOM 826 C C . TYR A 1 109 ? -5.074 11.084 -10.062 1.00 70.00 109 TYR A C 1
ATOM 828 O O . TYR A 1 109 ? -6.176 10.575 -10.026 1.00 70.00 109 TYR A O 1
ATOM 836 N N . PHE A 1 110 ? -4.963 12.352 -9.659 1.00 72.56 110 PHE A N 1
ATOM 837 C CA . PHE A 1 110 ? -6.111 13.057 -9.046 1.00 72.56 110 PHE A CA 1
ATOM 838 C C . PHE A 1 110 ? -7.202 13.543 -10.025 1.00 72.56 110 PHE A C 1
ATOM 840 O O . PHE A 1 110 ? -8.162 14.204 -9.618 1.00 72.56 110 PHE A O 1
ATOM 847 N N . LYS A 1 111 ? -7.089 13.254 -11.324 1.00 73.31 111 LYS A N 1
ATOM 848 C CA . LYS A 1 111 ? -8.128 13.551 -12.313 1.00 73.31 111 LYS A CA 1
ATOM 849 C C . LYS A 1 111 ? -9.129 12.402 -12.321 1.00 73.31 111 LYS A C 1
ATOM 851 O O . LYS A 1 111 ? -8.892 11.366 -12.923 1.00 73.31 111 LYS A O 1
ATOM 856 N N . MET A 1 112 ? -10.295 12.639 -11.723 1.00 58.94 112 MET A N 1
ATOM 857 C CA . MET A 1 112 ? -11.401 11.673 -11.599 1.00 58.94 112 MET A CA 1
ATOM 858 C C . MET A 1 112 ? -11.819 10.986 -12.917 1.00 58.94 112 MET A C 1
ATOM 860 O O . MET A 1 112 ? -12.399 9.913 -12.889 1.00 58.94 112 MET A O 1
ATOM 864 N N . GLN A 1 113 ? -11.529 11.597 -14.072 1.00 62.03 113 GLN A N 1
ATOM 865 C CA . GLN A 1 113 ? -11.794 11.043 -15.408 1.00 62.03 113 GLN A CA 1
ATOM 866 C C . GLN A 1 113 ? -10.919 9.826 -15.758 1.00 62.03 113 GLN A C 1
ATOM 868 O O . GLN A 1 113 ? -11.263 9.093 -16.681 1.00 62.03 113 GLN A O 1
ATOM 873 N N . ASN A 1 114 ? -9.809 9.626 -15.043 1.00 60.69 114 ASN A N 1
ATOM 874 C CA . ASN A 1 114 ? -8.827 8.571 -15.301 1.00 60.69 114 ASN A CA 1
ATOM 875 C C . ASN A 1 114 ? -9.014 7.338 -14.399 1.00 60.69 114 ASN A C 1
ATOM 877 O O . ASN A 1 114 ? -8.278 6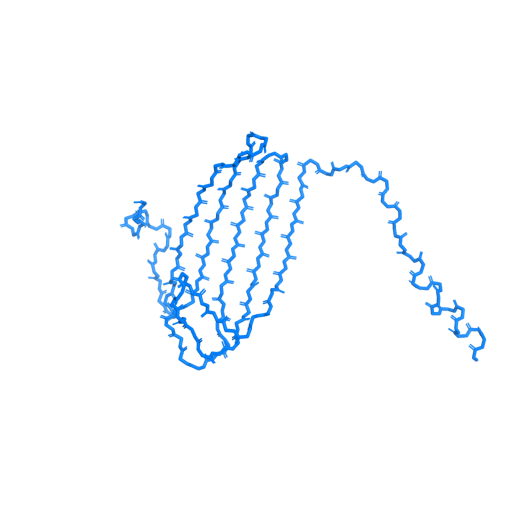.369 -14.547 1.00 60.69 114 ASN A O 1
ATOM 881 N N . HIS A 1 115 ? -9.998 7.368 -13.496 1.00 59.28 115 HIS A N 1
ATOM 882 C CA . HIS A 1 115 ? -10.305 6.282 -12.568 1.00 59.28 115 HIS A CA 1
ATOM 883 C C . HIS A 1 115 ? -11.501 5.478 -13.057 1.00 59.28 115 HIS A C 1
ATOM 885 O O . HIS A 1 115 ? -12.579 6.034 -13.270 1.00 59.28 115 HIS A O 1
ATOM 891 N N . VAL A 1 116 ? -11.319 4.170 -13.229 1.00 53.50 116 VAL A N 1
ATOM 892 C CA . VAL A 1 116 ? -12.406 3.237 -13.549 1.00 53.50 116 VAL A CA 1
ATOM 893 C C . VAL A 1 116 ? -12.702 2.448 -12.277 1.00 53.50 116 VAL A C 1
ATOM 895 O O . VAL A 1 116 ? -11.902 1.604 -11.884 1.00 53.50 116 VAL A O 1
ATOM 898 N N . GLY A 1 117 ? -13.804 2.795 -11.608 1.00 44.59 117 GLY A N 1
ATOM 899 C CA . GLY A 1 117 ? -14.321 2.058 -10.449 1.00 44.59 117 GLY A CA 1
ATOM 900 C C . GLY A 1 117 ? -15.035 0.770 -10.833 1.00 44.59 117 GLY A C 1
ATOM 901 O O . GLY A 1 117 ? -15.544 0.693 -11.977 1.00 44.59 117 GLY A O 1
#

Solvent-accessible surface area (backbone atoms only — not comparable to full-atom values): 6964 Å² total; per-residue (Å²): 107,76,71,59,53,52,55,56,54,58,66,69,63,71,68,77,83,72,87,64,74,80,61,71,58,46,77,47,73,53,71,46,81,38,75,48,42,66,59,97,88,40,78,35,32,80,20,41,22,46,33,43,37,40,37,40,36,40,85,51,35,36,42,33,41,40,36,43,42,65,76,45,77,59,67,77,58,38,41,41,35,44,34,40,36,42,49,71,78,96,48,71,53,73,50,74,48,82,38,68,60,51,90,97,52,88,78,50,82,91,42,72,90,77,61,86,130

pLDDT: mean 80.37, std 16.11, range [44.59, 97.5]

Radius of gyration: 20.52 Å; Cα contacts (8 Å, |Δi|>4): 193; chains: 1; bounding box: 53×28×51 Å

Sequence (117 aa):
MKRTLLLLVAICSLSTVNAQEEPKTKFDVGVDFASRYVWRGLEFSDSPAVQPYAELTSGNFTLGAWASYETGGQVVGQELDLYASYAFGPVSLGFIDYAFPVDGASDGYFKMQNHVG

Nearest PDB structures (foldseek):
  8prn-assembly1_A  TM=7.966E-01  e=2.598E+00  Pseudogemmobacter blasticus
  6h3i-assembly1_F  TM=6.930E-01  e=1.522E+00  Flavobacterium johnsoniae

Foldseek 3Di:
DVVVVVVVVVVVPPPPPPPDDPPLKDKDWDKDKAQFDADPNRGQFNGIWIKIKIWIDGDFKIWMKIWIDGPDHRGNFIKIKTKIWGDPDPDIDMDIFIDGDDPPDCPVVVPPVSGDD